Protein AF-A0A2K8KW19-F1 (afdb_monomer_lite)

Organism: NCBI:txid1336806

Radius of gyration: 15.43 Å; chains: 1; bounding box: 39×33×37 Å

Structure (mmCIF, N/CA/C/O backbone):
data_AF-A0A2K8KW19-F1
#
_entry.id   AF-A0A2K8KW19-F1
#
loop_
_atom_site.group_PDB
_atom_site.id
_atom_site.type_symbol
_atom_site.label_atom_id
_atom_site.label_alt_id
_atom_site.label_comp_id
_atom_site.label_asym_id
_atom_site.label_entity_id
_atom_site.label_seq_id
_atom_site.pdbx_PDB_ins_code
_atom_site.Cartn_x
_atom_site.Cartn_y
_atom_site.Cartn_z
_atom_site.occupancy
_atom_site.B_iso_or_equiv
_atom_site.auth_seq_id
_atom_site.auth_comp_id
_atom_site.auth_asym_id
_atom_site.auth_atom_id
_atom_site.pdbx_PDB_model_num
ATOM 1 N N . MET A 1 1 ? 13.423 9.821 -8.389 1.00 69.88 1 MET A N 1
ATOM 2 C CA . MET A 1 1 ? 13.172 8.741 -7.411 1.00 69.88 1 MET A CA 1
ATOM 3 C C . MET A 1 1 ? 13.530 7.362 -7.973 1.00 69.88 1 MET A C 1
ATOM 5 O O . MET A 1 1 ? 14.455 6.748 -7.462 1.00 69.88 1 MET A O 1
ATOM 9 N N . ILE A 1 2 ? 12.908 6.900 -9.067 1.00 74.50 2 ILE A N 1
ATOM 10 C CA . ILE A 1 2 ? 13.093 5.526 -9.589 1.00 74.50 2 ILE A CA 1
ATOM 11 C C . ILE A 1 2 ? 14.557 5.188 -9.913 1.00 74.50 2 ILE A C 1
ATOM 13 O O . ILE A 1 2 ? 15.045 4.123 -9.559 1.00 74.50 2 ILE A O 1
ATOM 17 N N . ARG A 1 3 ? 15.310 6.121 -10.508 1.00 71.56 3 ARG A N 1
ATOM 18 C CA . ARG A 1 3 ? 16.747 5.923 -10.787 1.00 71.56 3 ARG A CA 1
ATOM 19 C C . ARG A 1 3 ? 17.599 5.687 -9.537 1.00 71.56 3 ARG A C 1
ATOM 21 O O . ARG A 1 3 ? 18.571 4.947 -9.612 1.00 71.56 3 ARG A O 1
ATOM 28 N N . TYR A 1 4 ? 17.248 6.315 -8.415 1.00 76.06 4 TYR A N 1
ATOM 29 C CA . TYR A 1 4 ? 17.945 6.093 -7.149 1.00 76.06 4 TYR A CA 1
ATOM 30 C C . TYR A 1 4 ? 17.683 4.673 -6.640 1.00 76.06 4 TYR A C 1
ATOM 32 O O . TYR A 1 4 ? 18.638 3.970 -6.343 1.00 76.06 4 TYR A O 1
ATOM 40 N N . ILE A 1 5 ? 16.421 4.231 -6.667 1.00 72.12 5 ILE A N 1
ATOM 41 C CA . ILE A 1 5 ? 16.001 2.884 -6.247 1.00 72.12 5 ILE A CA 1
ATOM 42 C C . ILE A 1 5 ? 16.682 1.795 -7.088 1.00 72.12 5 ILE A C 1
ATOM 44 O O . ILE A 1 5 ? 17.178 0.808 -6.553 1.00 72.12 5 ILE A O 1
ATOM 48 N N . VAL A 1 6 ? 16.752 1.996 -8.408 1.00 71.00 6 VAL A N 1
ATOM 49 C CA . VAL A 1 6 ? 17.490 1.102 -9.317 1.00 71.00 6 VAL A CA 1
ATOM 50 C C . VAL A 1 6 ? 18.964 1.027 -8.922 1.00 71.00 6 VAL A C 1
ATOM 52 O O . VAL A 1 6 ? 19.546 -0.051 -8.916 1.00 71.00 6 VAL A O 1
ATOM 55 N N . ARG A 1 7 ? 19.579 2.168 -8.587 1.00 71.88 7 ARG A N 1
ATOM 56 C CA . ARG A 1 7 ? 20.999 2.227 -8.231 1.00 71.88 7 ARG A CA 1
ATOM 57 C C . ARG A 1 7 ? 21.292 1.579 -6.880 1.00 71.88 7 ARG A C 1
ATOM 59 O O . ARG A 1 7 ? 22.335 0.965 -6.740 1.00 71.88 7 ARG A O 1
ATOM 66 N N . THR A 1 8 ? 20.422 1.723 -5.887 1.00 70.38 8 THR A N 1
ATOM 67 C CA . THR A 1 8 ? 20.655 1.138 -4.556 1.00 70.38 8 THR A CA 1
ATOM 68 C C . THR A 1 8 ? 20.440 -0.370 -4.529 1.00 70.38 8 THR A C 1
ATOM 70 O O . THR A 1 8 ? 21.079 -1.052 -3.740 1.00 70.38 8 THR A O 1
ATOM 73 N N . ASN A 1 9 ? 19.586 -0.897 -5.410 1.00 66.31 9 ASN A N 1
ATOM 74 C CA . ASN A 1 9 ? 19.267 -2.325 -5.467 1.00 66.31 9 ASN A CA 1
ATOM 75 C C . ASN A 1 9 ? 20.014 -3.079 -6.578 1.00 66.31 9 ASN A C 1
ATOM 77 O O . ASN A 1 9 ? 19.760 -4.261 -6.782 1.00 66.31 9 ASN A O 1
ATOM 81 N N . CYS A 1 10 ? 20.950 -2.437 -7.289 1.00 64.44 10 CYS A N 1
ATOM 82 C CA . CYS A 1 10 ? 21.650 -3.061 -8.418 1.00 64.44 10 CYS A CA 1
ATOM 83 C C . CYS A 1 10 ? 22.568 -4.230 -8.023 1.00 64.44 10 CYS A C 1
ATOM 85 O O . CYS A 1 10 ? 22.986 -4.990 -8.892 1.00 64.44 10 CYS A O 1
ATOM 87 N N . HIS A 1 11 ? 22.879 -4.372 -6.733 1.00 68.06 11 HIS A N 1
ATOM 88 C CA . HIS A 1 11 ? 23.722 -5.442 -6.202 1.00 68.06 11 HIS A CA 1
ATOM 89 C C . HIS A 1 11 ? 22.935 -6.691 -5.783 1.00 68.06 11 HIS A C 1
ATOM 91 O O . HIS A 1 11 ? 23.547 -7.694 -5.425 1.00 68.06 11 HIS A O 1
ATOM 97 N N . VAL A 1 12 ? 21.598 -6.651 -5.826 1.00 72.19 12 VAL A N 1
ATOM 98 C CA . VAL A 1 12 ? 20.742 -7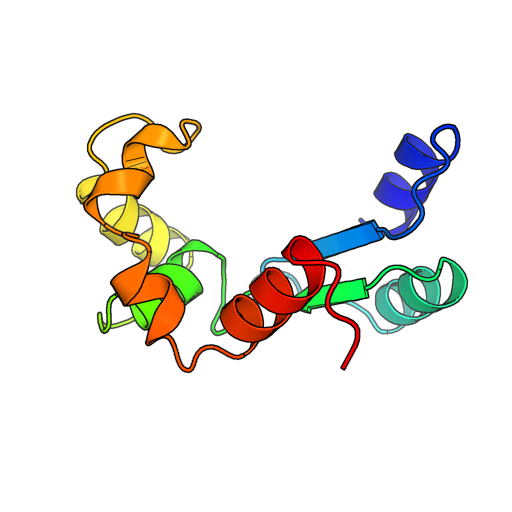.772 -5.429 1.00 72.19 12 VAL A CA 1
ATOM 99 C C . VAL A 1 12 ? 19.972 -8.284 -6.641 1.00 72.19 12 VAL A C 1
ATOM 101 O O . VAL A 1 12 ? 19.255 -7.535 -7.302 1.00 72.19 12 VAL A O 1
ATOM 104 N N . SER A 1 13 ? 20.118 -9.575 -6.933 1.00 74.19 13 SER A N 1
ATOM 105 C CA . SER A 1 13 ? 19.424 -10.231 -8.042 1.00 74.19 13 SER A CA 1
ATOM 106 C C . SER A 1 13 ? 18.060 -10.744 -7.584 1.00 74.19 13 SER A C 1
ATOM 108 O O . SER A 1 13 ? 17.929 -11.902 -7.199 1.00 74.19 13 SER A O 1
ATOM 110 N N . TYR A 1 14 ? 17.046 -9.880 -7.608 1.00 81.25 14 TYR A N 1
ATOM 111 C CA . TYR A 1 14 ? 15.654 -10.293 -7.414 1.00 81.25 14 TYR A CA 1
ATOM 112 C C . TYR A 1 14 ? 15.040 -10.793 -8.729 1.00 81.25 14 TYR A C 1
ATOM 114 O O . TYR A 1 14 ? 15.257 -10.186 -9.777 1.00 81.25 14 TYR A O 1
ATOM 122 N N . ASP A 1 15 ? 14.194 -11.826 -8.669 1.00 82.75 15 ASP A N 1
ATOM 123 C CA . ASP A 1 15 ? 13.428 -12.298 -9.837 1.00 82.75 15 ASP A CA 1
ATOM 124 C C . ASP A 1 15 ? 12.431 -11.242 -10.336 1.00 82.75 15 ASP A C 1
ATOM 126 O O . ASP A 1 15 ? 12.151 -11.126 -11.533 1.00 82.75 15 ASP A O 1
ATOM 130 N N . ARG A 1 16 ? 11.873 -10.465 -9.398 1.00 83.81 16 ARG A N 1
ATOM 131 C CA . ARG A 1 16 ? 10.936 -9.367 -9.649 1.00 83.81 16 ARG A CA 1
ATOM 132 C C . ARG A 1 16 ? 11.189 -8.228 -8.676 1.00 83.81 16 ARG A C 1
ATOM 134 O O . ARG A 1 16 ? 11.507 -8.444 -7.510 1.00 83.81 16 ARG A O 1
ATOM 141 N N . THR A 1 17 ? 10.973 -7.002 -9.135 1.00 87.88 17 THR A N 1
ATOM 142 C CA . THR A 1 17 ? 10.992 -5.818 -8.275 1.00 87.88 17 THR A CA 1
ATOM 143 C C . THR A 1 17 ? 9.746 -4.991 -8.541 1.00 87.88 17 THR A C 1
ATOM 145 O O . THR A 1 17 ? 9.456 -4.625 -9.681 1.00 87.88 17 THR A O 1
ATOM 148 N N . VAL A 1 18 ? 9.011 -4.706 -7.470 1.00 90.31 18 VAL A N 1
ATOM 149 C CA . VAL A 1 18 ? 7.724 -4.010 -7.500 1.00 90.31 18 VAL A CA 1
ATOM 150 C C . VAL A 1 18 ? 7.848 -2.757 -6.644 1.00 90.31 18 VAL A C 1
ATOM 152 O O . VAL A 1 18 ? 8.368 -2.820 -5.532 1.00 90.31 18 VAL A O 1
ATOM 155 N N . LEU A 1 19 ? 7.382 -1.621 -7.154 1.00 90.50 19 LEU A N 1
ATOM 156 C CA . LEU A 1 19 ? 7.352 -0.351 -6.437 1.00 90.50 19 LEU A CA 1
ATOM 157 C C . LEU A 1 19 ? 5.911 0.106 -6.263 1.00 90.50 19 LEU A C 1
ATOM 159 O O . LEU A 1 19 ? 5.238 0.405 -7.246 1.00 90.50 19 LEU A O 1
ATOM 163 N N . LEU A 1 20 ? 5.469 0.195 -5.011 1.00 91.75 20 LEU A N 1
ATOM 164 C CA . LEU A 1 20 ? 4.240 0.882 -4.637 1.00 91.75 20 LEU A CA 1
ATOM 165 C C . LEU A 1 20 ? 4.562 2.359 -4.403 1.00 91.75 20 LEU A C 1
ATOM 167 O O . LEU A 1 20 ? 5.442 2.675 -3.603 1.00 91.75 20 LEU A O 1
ATOM 171 N N . LEU A 1 21 ? 3.889 3.249 -5.124 1.00 91.56 21 LEU A N 1
ATOM 172 C CA . LEU A 1 21 ? 4.164 4.682 -5.111 1.00 91.56 21 LEU A CA 1
ATOM 173 C C . LEU A 1 21 ? 2.904 5.459 -4.751 1.00 91.56 21 LEU A C 1
ATOM 175 O O . LEU A 1 21 ? 1.849 5.230 -5.343 1.00 91.56 21 LEU A O 1
ATOM 179 N N . ASP A 1 22 ? 3.038 6.409 -3.832 1.00 90.94 22 ASP A N 1
ATOM 180 C CA . ASP A 1 22 ? 2.026 7.441 -3.632 1.00 90.94 22 ASP A CA 1
ATOM 181 C C . ASP A 1 22 ? 1.855 8.263 -4.916 1.00 90.94 22 ASP A C 1
ATOM 183 O O . ASP A 1 22 ? 2.805 8.478 -5.675 1.00 90.94 22 ASP A O 1
ATOM 187 N N . THR A 1 23 ? 0.626 8.705 -5.179 1.00 87.25 23 THR A N 1
ATOM 188 C CA . THR A 1 23 ? 0.275 9.494 -6.368 1.00 87.25 23 THR A CA 1
ATOM 189 C C . THR A 1 23 ? 0.098 10.978 -6.054 1.00 87.25 23 THR A C 1
ATOM 191 O O . THR A 1 23 ? -0.369 11.735 -6.905 1.00 87.25 23 THR A O 1
ATOM 194 N N . ASP A 1 24 ? 0.457 11.418 -4.847 1.00 84.00 24 ASP A N 1
ATOM 195 C CA . ASP A 1 24 ? 0.523 12.834 -4.484 1.00 84.00 24 ASP A CA 1
ATOM 196 C C . ASP A 1 24 ? 1.705 13.547 -5.160 1.00 84.00 24 ASP A C 1
ATOM 198 O O . ASP A 1 24 ? 1.665 14.763 -5.360 1.00 84.00 24 ASP A O 1
ATOM 202 N N . ILE A 1 25 ? 2.708 12.783 -5.599 1.00 82.94 25 ILE A N 1
ATOM 203 C CA . ILE A 1 25 ? 3.795 13.235 -6.462 1.00 82.94 25 ILE A CA 1
ATOM 204 C C . ILE A 1 25 ? 3.613 12.635 -7.868 1.00 82.94 25 ILE A C 1
ATOM 206 O O . ILE A 1 25 ? 3.606 11.412 -8.024 1.00 82.94 25 ILE A O 1
ATOM 210 N N . PRO A 1 26 ? 3.533 13.461 -8.929 1.00 83.50 26 PRO A N 1
ATOM 211 C CA . PRO A 1 26 ? 3.407 12.961 -10.294 1.00 83.50 26 PRO A CA 1
ATOM 212 C C . PRO A 1 26 ? 4.588 12.076 -10.720 1.00 83.50 26 PRO A C 1
ATOM 214 O O . PRO A 1 26 ? 5.748 12.497 -10.710 1.00 83.50 26 PRO A O 1
ATOM 217 N N . ILE A 1 27 ? 4.290 10.863 -11.191 1.00 85.56 27 ILE A N 1
ATOM 218 C CA . ILE A 1 27 ? 5.288 9.976 -11.799 1.00 85.56 27 ILE A CA 1
ATOM 219 C C . ILE A 1 27 ? 5.497 10.393 -13.255 1.00 85.56 27 ILE A C 1
ATOM 221 O O . ILE A 1 27 ? 4.638 10.186 -14.119 1.00 85.56 27 ILE A O 1
ATOM 225 N N . THR A 1 28 ? 6.668 10.959 -13.547 1.00 88.31 28 THR A N 1
ATOM 226 C CA . THR A 1 28 ? 6.974 11.484 -14.883 1.00 88.31 28 THR A CA 1
ATOM 227 C C . THR A 1 28 ? 7.081 10.379 -15.939 1.00 88.31 28 THR A C 1
ATOM 229 O O . THR A 1 28 ? 7.464 9.240 -15.659 1.00 88.31 28 THR A O 1
ATOM 232 N N . THR A 1 29 ? 6.857 10.725 -17.211 1.00 88.19 29 THR A N 1
ATOM 233 C CA . THR A 1 29 ? 7.086 9.811 -18.347 1.00 88.19 29 THR A CA 1
ATOM 234 C C . THR A 1 29 ? 8.516 9.264 -18.372 1.00 88.19 29 THR A C 1
ATOM 236 O O . THR A 1 29 ? 8.748 8.118 -18.761 1.00 88.19 29 THR A O 1
ATOM 239 N N . ARG A 1 30 ? 9.495 10.066 -17.933 1.00 87.06 30 ARG A N 1
ATOM 240 C CA . ARG A 1 30 ? 10.897 9.643 -17.817 1.00 87.06 30 ARG A CA 1
ATOM 241 C C . ARG A 1 30 ? 11.064 8.563 -16.747 1.00 87.06 30 ARG A C 1
ATOM 243 O O . ARG A 1 30 ? 11.766 7.586 -17.004 1.00 87.06 30 ARG A O 1
ATOM 250 N N . ASP A 1 31 ? 10.421 8.714 -15.592 1.00 87.06 31 ASP A N 1
ATOM 251 C CA . ASP A 1 31 ? 10.443 7.714 -14.520 1.00 87.06 31 ASP A CA 1
ATOM 252 C C . ASP A 1 31 ? 9.779 6.404 -14.972 1.00 87.06 31 ASP A C 1
ATOM 254 O O . ASP A 1 31 ? 10.383 5.340 -14.835 1.00 87.06 31 ASP A O 1
ATOM 258 N N . ARG A 1 32 ? 8.618 6.473 -15.639 1.00 88.19 32 ARG A N 1
ATOM 259 C CA . ARG A 1 32 ? 7.939 5.288 -16.206 1.00 88.19 32 ARG A CA 1
ATOM 260 C C . ARG A 1 32 ? 8.810 4.545 -17.224 1.00 88.19 32 ARG A C 1
ATOM 262 O O . ARG A 1 32 ? 8.917 3.321 -17.179 1.00 88.19 32 ARG A O 1
ATOM 269 N N . LYS A 1 33 ? 9.490 5.275 -18.118 1.00 88.81 33 LY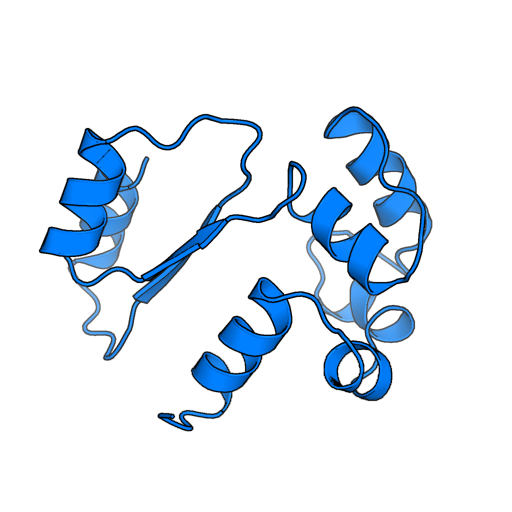S A N 1
ATOM 270 C CA . LYS A 1 33 ? 10.445 4.683 -19.075 1.00 88.81 33 LYS A CA 1
ATOM 271 C C . LYS A 1 33 ? 11.630 4.020 -18.367 1.00 88.81 33 LYS A C 1
ATOM 273 O O . LYS A 1 33 ? 12.052 2.941 -18.780 1.00 88.81 33 LYS A O 1
ATOM 278 N N . ALA A 1 34 ? 12.157 4.642 -17.312 1.00 86.94 34 ALA A N 1
ATOM 279 C CA . ALA A 1 34 ? 13.254 4.079 -16.529 1.00 86.94 34 ALA A CA 1
ATOM 280 C C . ALA A 1 34 ? 12.836 2.789 -15.806 1.00 86.94 34 ALA A C 1
ATOM 282 O O . ALA A 1 34 ? 13.570 1.806 -15.871 1.00 86.94 34 ALA A O 1
ATOM 283 N N . ALA A 1 35 ? 11.646 2.771 -15.198 1.00 87.62 35 ALA A N 1
ATOM 284 C CA . ALA A 1 35 ? 11.071 1.579 -14.581 1.00 87.62 35 ALA A CA 1
ATOM 285 C C . ALA A 1 35 ? 10.924 0.435 -15.592 1.00 87.62 35 ALA A C 1
ATOM 287 O O . ALA A 1 35 ? 11.453 -0.651 -15.369 1.00 87.62 35 ALA A O 1
ATOM 288 N N . LYS A 1 36 ? 10.326 0.711 -16.760 1.00 87.38 36 LYS A N 1
ATOM 289 C CA . LYS A 1 36 ? 10.160 -0.280 -17.833 1.00 87.38 36 LYS A CA 1
ATOM 290 C C . LYS A 1 36 ? 11.496 -0.852 -18.316 1.00 87.38 36 LYS A C 1
ATOM 292 O O . LYS A 1 36 ? 11.614 -2.063 -18.473 1.00 87.38 36 LYS A O 1
ATOM 297 N N . LYS A 1 37 ? 12.513 -0.003 -18.522 1.00 87.00 37 LYS A N 1
ATOM 298 C CA . LYS A 1 37 ? 13.862 -0.445 -18.932 1.00 87.00 37 LYS A CA 1
ATOM 299 C C . LYS A 1 37 ? 14.478 -1.418 -17.922 1.00 87.00 37 LYS A C 1
ATOM 301 O O . LYS A 1 37 ? 15.207 -2.318 -18.318 1.00 87.00 37 LYS A O 1
ATOM 306 N N . GLN A 1 38 ? 14.177 -1.225 -16.644 1.00 85.00 38 GLN A N 1
ATOM 307 C CA . GLN A 1 38 ? 14.697 -2.019 -15.533 1.00 85.00 38 GLN A CA 1
ATOM 308 C C . GLN A 1 38 ? 13.739 -3.135 -15.095 1.00 85.00 38 GLN A C 1
ATOM 310 O O . GLN A 1 38 ? 13.945 -3.728 -14.044 1.00 85.00 38 GLN A O 1
ATOM 315 N N . LYS A 1 39 ? 12.688 -3.415 -15.885 1.00 86.81 39 LYS A N 1
ATOM 316 C CA . LYS A 1 39 ? 11.651 -4.416 -15.579 1.00 86.81 39 LYS A CA 1
ATOM 317 C C . LYS A 1 39 ? 11.018 -4.232 -14.189 1.00 86.81 39 LYS A C 1
ATOM 319 O O . LYS A 1 39 ? 10.586 -5.199 -13.570 1.00 86.81 39 LYS A O 1
ATOM 324 N N . LEU A 1 40 ? 10.957 -2.988 -13.712 1.00 88.88 40 LEU A N 1
ATOM 325 C CA . LEU A 1 40 ? 10.282 -2.644 -12.468 1.00 88.88 40 LEU A CA 1
ATOM 326 C C . LEU A 1 40 ? 8.784 -2.552 -12.718 1.00 88.88 40 LEU A C 1
ATOM 328 O O . LEU A 1 40 ? 8.341 -1.821 -13.610 1.00 88.88 40 LEU A O 1
ATOM 332 N N . GLU A 1 41 ? 8.013 -3.243 -11.893 1.00 90.62 41 GLU A N 1
ATOM 333 C CA . GLU A 1 41 ? 6.569 -3.095 -11.883 1.00 90.62 41 GLU A CA 1
ATOM 334 C C . GLU A 1 41 ? 6.170 -1.932 -10.973 1.00 90.62 41 GLU A C 1
ATOM 336 O O . GLU A 1 41 ? 6.591 -1.871 -9.820 1.00 90.62 41 GLU A O 1
ATOM 341 N N . LEU A 1 42 ? 5.377 -0.993 -11.490 1.00 92.06 42 LEU A N 1
ATOM 342 C CA . LEU A 1 42 ? 4.887 0.149 -10.722 1.00 92.06 42 LEU A CA 1
ATOM 343 C C . LEU A 1 42 ? 3.425 -0.073 -10.344 1.00 92.06 42 LEU A C 1
ATOM 345 O O . LEU A 1 42 ? 2.592 -0.316 -11.216 1.00 92.06 42 LEU A O 1
ATOM 349 N N . ILE A 1 43 ? 3.123 0.070 -9.060 1.00 93.56 43 ILE A N 1
ATOM 350 C CA . ILE A 1 43 ? 1.770 0.085 -8.517 1.00 93.56 43 ILE A CA 1
ATOM 351 C C . ILE A 1 43 ? 1.542 1.474 -7.928 1.00 93.56 43 ILE A C 1
ATOM 353 O O . ILE A 1 43 ? 2.288 1.935 -7.072 1.00 93.56 43 ILE A O 1
ATOM 357 N N . GLU A 1 44 ? 0.518 2.161 -8.408 1.00 93.94 44 GLU A N 1
ATOM 358 C CA . GLU A 1 44 ? 0.163 3.505 -7.953 1.00 93.94 44 GLU A CA 1
ATOM 359 C C . GLU A 1 44 ? -0.899 3.411 -6.855 1.00 93.94 44 GLU A C 1
ATOM 361 O O . GLU A 1 44 ? -1.965 2.829 -7.077 1.00 93.94 44 GLU A O 1
ATOM 366 N N . ALA A 1 45 ? -0.626 3.968 -5.676 1.00 94.56 45 ALA A N 1
ATOM 367 C CA . ALA A 1 45 ? -1.534 3.995 -4.534 1.00 94.56 45 ALA A CA 1
ATOM 368 C C . ALA A 1 45 ? -2.635 5.047 -4.741 1.00 94.56 45 ALA A C 1
ATOM 370 O O . ALA A 1 45 ? -2.592 6.166 -4.234 1.00 94.56 45 ALA A O 1
ATOM 371 N N . THR A 1 46 ? -3.634 4.680 -5.539 1.00 93.75 46 THR A N 1
ATOM 372 C CA . THR A 1 46 ? -4.796 5.535 -5.817 1.00 93.75 46 THR A CA 1
ATOM 373 C C . THR A 1 46 ? -5.829 5.425 -4.689 1.00 93.75 46 THR A C 1
ATOM 375 O O . THR A 1 46 ? -5.998 4.331 -4.146 1.00 93.75 46 THR A O 1
ATOM 378 N N . PRO A 1 47 ? -6.551 6.509 -4.353 1.00 90.88 47 PRO A N 1
ATOM 379 C CA . PRO A 1 47 ? -6.733 7.717 -5.169 1.00 90.88 47 PRO A CA 1
ATOM 380 C C . PRO A 1 47 ? -5.642 8.788 -5.022 1.00 90.88 47 PRO A C 1
ATOM 382 O O . PRO A 1 47 ? -5.574 9.684 -5.859 1.00 90.88 47 PRO A O 1
ATOM 385 N N . ARG A 1 48 ? -4.801 8.732 -3.982 1.00 90.19 48 ARG A N 1
ATOM 386 C CA . ARG A 1 48 ? -3.766 9.757 -3.741 1.00 90.19 48 ARG A CA 1
ATOM 387 C C . ARG A 1 48 ? -2.509 9.224 -3.062 1.00 90.19 48 ARG A C 1
ATOM 389 O O . ARG A 1 48 ? -1.408 9.610 -3.427 1.00 90.19 48 ARG A O 1
ATOM 396 N N . CYS A 1 49 ? -2.681 8.423 -2.023 1.00 94.75 49 CYS A N 1
ATOM 397 C CA . CYS A 1 49 ? -1.594 7.885 -1.219 1.00 94.75 49 CYS A CA 1
ATOM 398 C C . CYS A 1 49 ? -1.983 6.514 -0.670 1.00 94.75 49 CYS A C 1
ATOM 400 O O . CYS A 1 49 ? -3.153 6.113 -0.751 1.00 94.75 49 CYS A O 1
ATOM 402 N N . LEU A 1 50 ? -1.017 5.830 -0.067 1.00 95.00 50 LEU A N 1
ATOM 403 C CA . LEU A 1 50 ? -1.198 4.557 0.613 1.00 95.00 50 LEU A CA 1
ATOM 404 C C . LEU A 1 50 ? -2.354 4.608 1.611 1.00 95.00 50 LEU A C 1
ATOM 406 O O . LEU A 1 50 ? -3.233 3.752 1.560 1.00 95.00 50 LEU A O 1
ATOM 410 N N . GLU A 1 51 ? -2.405 5.616 2.481 1.00 96.88 51 GLU A N 1
ATOM 411 C CA . GLU A 1 51 ? -3.447 5.675 3.507 1.00 96.88 51 GLU A CA 1
ATOM 412 C C . GLU A 1 51 ? -4.832 5.878 2.894 1.00 96.88 51 GLU A C 1
ATOM 414 O O . GLU A 1 51 ? -5.785 5.241 3.324 1.00 96.88 51 GLU A O 1
ATOM 419 N N . GLY A 1 52 ? -4.946 6.693 1.840 1.00 96.94 52 GLY A N 1
ATOM 420 C CA . GLY A 1 52 ? -6.202 6.841 1.101 1.00 96.94 52 GLY A CA 1
ATOM 421 C C . GLY A 1 52 ? -6.646 5.531 0.448 1.00 96.94 52 GLY A C 1
ATOM 422 O O . GLY A 1 52 ? -7.801 5.141 0.566 1.00 96.94 52 GLY A O 1
ATOM 423 N N . MET A 1 53 ? -5.714 4.808 -0.178 1.00 97.12 53 MET A N 1
ATOM 424 C CA . MET A 1 53 ? -5.987 3.492 -0.757 1.00 97.12 53 MET A CA 1
ATOM 425 C C . MET A 1 53 ? -6.472 2.495 0.305 1.00 97.12 53 MET A C 1
ATOM 427 O O . MET A 1 53 ? -7.414 1.744 0.067 1.00 97.12 53 MET A O 1
ATOM 431 N N . LEU A 1 54 ? -5.833 2.483 1.474 1.00 97.44 54 LEU A N 1
ATOM 432 C CA . LEU A 1 54 ? -6.183 1.591 2.576 1.00 97.44 54 LEU A CA 1
ATOM 433 C C . LEU A 1 54 ? -7.541 1.939 3.203 1.00 97.44 54 LEU A C 1
ATOM 435 O O . LEU A 1 54 ? -8.274 1.028 3.575 1.00 97.44 54 LEU A O 1
ATOM 439 N N . LEU A 1 55 ? -7.918 3.219 3.257 1.00 98.00 55 LEU A N 1
ATOM 440 C CA . LEU A 1 55 ? -9.261 3.629 3.683 1.00 98.00 55 LEU A CA 1
ATOM 441 C C . LEU A 1 55 ? -10.340 3.115 2.716 1.00 98.00 55 LEU A C 1
ATOM 443 O O . LEU A 1 55 ? -11.347 2.584 3.181 1.00 98.00 55 LEU A O 1
ATOM 447 N N . GLU A 1 56 ? -10.109 3.158 1.396 1.00 97.38 56 GLU A N 1
ATOM 448 C CA . GLU A 1 56 ? -11.035 2.546 0.423 1.00 97.38 56 GLU A CA 1
ATOM 449 C C . GLU A 1 56 ? -11.169 1.031 0.626 1.00 97.38 56 GLU A C 1
ATOM 451 O O . GLU A 1 56 ? -12.269 0.491 0.518 1.00 97.38 56 GLU A O 1
ATOM 456 N N . VAL A 1 57 ? -10.075 0.334 0.959 1.00 97.75 57 VAL A N 1
ATOM 457 C CA . VAL A 1 57 ? -10.105 -1.111 1.257 1.00 97.75 57 VAL A CA 1
ATOM 458 C C . VAL A 1 57 ? -10.971 -1.414 2.481 1.00 97.75 57 VAL A C 1
ATOM 460 O O . VAL A 1 57 ? -11.661 -2.431 2.496 1.00 97.75 57 VAL A O 1
ATOM 463 N N . LEU A 1 58 ? -10.975 -0.527 3.477 1.00 97.56 58 LEU A N 1
ATOM 464 C CA . LEU A 1 58 ? -11.842 -0.622 4.655 1.00 97.56 58 LEU A CA 1
ATOM 465 C C . LEU A 1 58 ? -13.286 -0.157 4.385 1.00 97.56 58 LEU A C 1
ATOM 467 O O . LEU A 1 58 ? -14.099 -0.149 5.307 1.00 97.56 58 LEU A O 1
ATOM 471 N N . GLY A 1 59 ? -13.616 0.259 3.156 1.00 96.69 59 GLY A N 1
ATOM 472 C CA . GLY A 1 59 ? -14.928 0.813 2.807 1.00 96.69 59 GLY A CA 1
ATOM 473 C C . GLY A 1 59 ? -15.192 2.197 3.410 1.00 96.69 59 GLY A C 1
ATOM 474 O O . GLY A 1 59 ? -16.346 2.605 3.534 1.00 96.69 59 GLY A O 1
ATOM 475 N N . GLN A 1 60 ? -14.143 2.914 3.816 1.00 97.31 60 GLN A N 1
ATOM 476 C CA . GLN A 1 60 ? -14.244 4.218 4.466 1.00 97.31 60 GLN A CA 1
ATOM 477 C C . GLN A 1 60 ? -14.095 5.370 3.459 1.00 97.31 60 GLN A C 1
ATOM 479 O O . GLN A 1 60 ? -13.423 5.225 2.432 1.00 97.31 60 GLN A O 1
ATOM 484 N N . PRO A 1 61 ? -14.672 6.552 3.749 1.00 96.06 61 PRO A N 1
ATOM 485 C CA . PRO A 1 61 ? -14.439 7.746 2.948 1.00 96.06 61 PRO A CA 1
ATOM 486 C C . PRO A 1 61 ? -12.952 8.103 2.890 1.00 96.06 61 PRO A C 1
ATOM 488 O O . PRO A 1 61 ? -12.261 8.078 3.908 1.00 96.06 61 PRO A O 1
ATOM 491 N N . THR A 1 62 ? -12.471 8.505 1.711 1.00 96.00 62 THR A N 1
ATOM 492 C CA . THR A 1 62 ? -11.087 8.967 1.543 1.00 96.00 62 THR A CA 1
ATOM 493 C C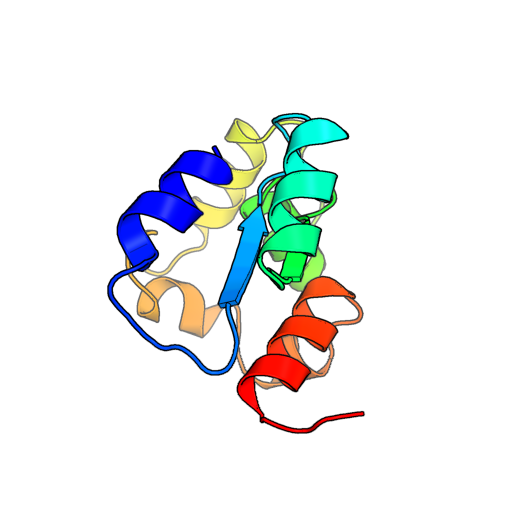 . THR A 1 62 ? -11.011 10.493 1.603 1.00 96.00 62 THR A C 1
ATOM 495 O O . THR A 1 62 ? -11.570 11.165 0.733 1.00 96.00 62 THR A O 1
ATOM 498 N N . PRO A 1 63 ? -10.303 11.074 2.589 1.00 95.75 63 PRO A N 1
ATOM 499 C CA . PRO A 1 63 ? -10.117 12.516 2.674 1.00 95.75 63 PRO A CA 1
ATOM 500 C C . PRO A 1 63 ? -9.422 13.139 1.451 1.00 95.75 63 PRO A C 1
ATOM 502 O O . PRO A 1 63 ? -8.680 12.504 0.698 1.00 95.75 63 PRO A O 1
ATOM 505 N N . ALA A 1 64 ? -9.598 14.450 1.285 1.00 94.12 64 ALA A N 1
ATOM 506 C CA . ALA A 1 64 ? -9.051 15.198 0.152 1.00 94.12 64 ALA A CA 1
ATOM 507 C C . ALA A 1 64 ? -7.532 15.465 0.225 1.00 94.12 64 ALA A C 1
ATOM 509 O O . ALA A 1 64 ? -6.962 15.973 -0.737 1.00 94.12 64 ALA A O 1
ATOM 510 N N . THR A 1 65 ? -6.852 15.140 1.330 1.00 94.81 65 THR A N 1
ATOM 511 C CA . THR A 1 65 ? -5.412 15.407 1.492 1.00 94.81 65 THR A CA 1
ATOM 512 C C . THR A 1 65 ? -4.682 14.218 2.103 1.00 94.81 65 THR A C 1
ATOM 514 O O . THR A 1 65 ? -5.228 13.534 2.966 1.00 94.81 65 THR A O 1
ATOM 517 N N . THR A 1 66 ? -3.418 14.013 1.716 1.00 94.25 66 THR A N 1
ATOM 518 C CA . THR A 1 66 ? -2.545 12.967 2.281 1.00 94.25 66 THR A CA 1
ATOM 519 C C . THR A 1 66 ? -2.452 13.070 3.806 1.00 94.25 66 THR A C 1
ATOM 521 O O . THR A 1 66 ? -2.549 12.069 4.509 1.00 94.25 66 THR A O 1
ATOM 524 N N . LYS A 1 67 ? -2.335 14.295 4.344 1.00 96.25 67 LYS A N 1
ATOM 525 C CA . LYS A 1 67 ? -2.275 14.538 5.794 1.00 96.25 67 LYS A CA 1
ATOM 526 C C . LYS A 1 67 ? -3.547 14.073 6.509 1.00 96.25 67 LYS A C 1
ATOM 528 O O . LYS A 1 67 ? -3.457 13.471 7.575 1.00 96.25 67 LYS A O 1
ATOM 533 N N . ALA A 1 68 ? -4.716 14.337 5.928 1.00 97.06 68 ALA A N 1
ATOM 534 C CA . ALA A 1 68 ? -5.980 13.901 6.507 1.00 97.06 68 ALA A CA 1
ATOM 535 C C . ALA A 1 68 ? -6.153 12.377 6.416 1.00 97.06 68 ALA A C 1
ATOM 537 O O . ALA A 1 68 ? -6.556 11.771 7.404 1.00 97.06 68 ALA A O 1
ATOM 538 N N . CYS A 1 69 ? -5.777 11.745 5.295 1.00 97.25 69 CYS A N 1
ATOM 539 C CA . CYS A 1 69 ? -5.783 10.281 5.179 1.00 97.25 69 CYS A CA 1
ATOM 540 C C . CYS A 1 69 ? -4.917 9.630 6.267 1.00 97.25 69 CYS A C 1
ATOM 542 O O . CYS A 1 69 ? -5.375 8.716 6.948 1.00 97.25 69 CYS A O 1
ATOM 544 N N . LYS A 1 70 ? -3.702 10.159 6.483 1.00 96.38 70 LYS A N 1
ATOM 545 C CA . LYS A 1 70 ? -2.800 9.721 7.559 1.00 96.38 70 LYS A CA 1
ATOM 546 C C . LYS A 1 70 ? -3.442 9.849 8.929 1.00 96.38 70 LYS A C 1
ATOM 548 O O . LYS A 1 70 ? -3.472 8.882 9.678 1.00 96.38 70 LYS A O 1
ATOM 553 N N . SER A 1 71 ? -4.003 11.017 9.235 1.00 97.56 71 SER A N 1
ATOM 554 C CA . SER A 1 71 ? -4.657 11.255 10.524 1.00 97.56 71 SER A CA 1
ATOM 555 C C . SER A 1 71 ? -5.790 10.263 10.793 1.00 97.56 71 SER A C 1
ATOM 557 O O . SER A 1 71 ? -5.901 9.768 11.910 1.00 97.56 71 SER A O 1
ATOM 559 N N . VAL A 1 72 ? -6.623 9.976 9.788 1.00 98.12 72 VAL A N 1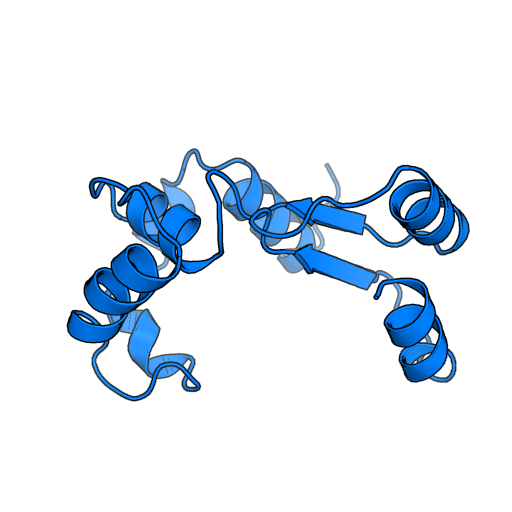
ATOM 560 C CA . VAL A 1 72 ? -7.770 9.068 9.937 1.00 98.12 72 VAL A CA 1
ATOM 561 C C . VAL A 1 72 ? -7.320 7.619 10.085 1.00 98.12 72 VAL A C 1
ATOM 563 O O . VAL A 1 72 ? -7.825 6.923 10.961 1.00 98.12 72 VAL A O 1
ATOM 566 N N . LEU A 1 73 ? -6.380 7.155 9.257 1.00 97.94 73 LEU A N 1
ATOM 567 C CA . LEU A 1 73 ? -5.922 5.768 9.322 1.00 97.94 73 LEU A CA 1
ATOM 568 C C . LEU A 1 73 ? -5.111 5.504 10.595 1.00 97.94 73 LEU A C 1
ATOM 570 O O . LEU A 1 73 ? -5.348 4.508 11.270 1.00 97.94 73 LEU A O 1
ATOM 574 N N . HIS A 1 74 ? -4.178 6.394 10.947 1.00 97.69 74 HIS A N 1
ATOM 575 C CA . HIS A 1 74 ? -3.271 6.176 12.079 1.00 97.69 74 HIS A CA 1
ATOM 576 C C . HIS A 1 74 ? -4.019 6.144 13.414 1.00 97.69 74 HIS A C 1
ATOM 578 O O . HIS A 1 74 ? -3.650 5.376 14.294 1.00 97.69 74 HIS A O 1
ATOM 584 N N . ALA A 1 75 ? -5.109 6.908 13.546 1.00 97.62 75 ALA A N 1
ATOM 585 C CA . ALA A 1 75 ? -5.965 6.873 14.730 1.00 97.62 75 ALA A CA 1
ATOM 586 C C . ALA A 1 75 ? -6.660 5.513 14.954 1.00 97.62 75 ALA A C 1
ATOM 588 O O . ALA A 1 75 ? -7.127 5.250 16.058 1.00 97.62 75 ALA A O 1
ATOM 589 N N . GLN A 1 76 ? -6.742 4.660 13.926 1.00 97.81 76 GLN A N 1
ATOM 590 C CA . GLN A 1 76 ? -7.370 3.334 13.992 1.00 97.81 76 GLN A CA 1
ATOM 591 C C . GLN A 1 76 ? -6.359 2.207 14.240 1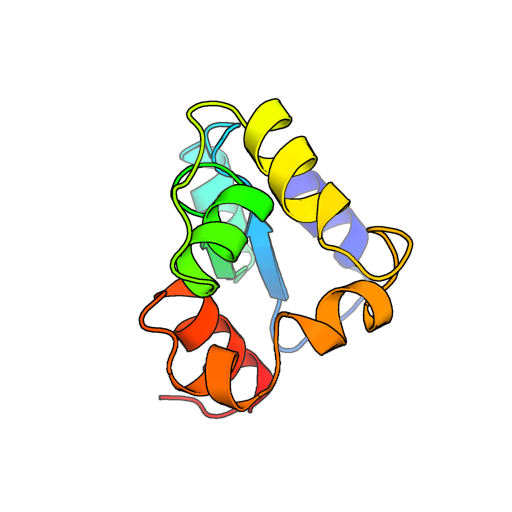.00 97.81 76 GLN A C 1
ATOM 593 O O . GLN A 1 76 ? -6.756 1.068 14.488 1.00 97.81 76 GLN A O 1
ATOM 598 N N . LEU A 1 77 ? -5.059 2.493 14.134 1.00 97.88 77 LEU A N 1
ATOM 599 C CA . LEU A 1 77 ? -4.020 1.489 14.309 1.00 97.88 77 LEU A CA 1
ATOM 600 C C . LEU A 1 77 ? -3.907 1.087 15.778 1.00 97.88 77 LEU A C 1
ATOM 602 O O . LEU A 1 77 ? -3.956 1.921 16.679 1.00 97.88 77 LEU A O 1
ATOM 606 N N . SER A 1 78 ? -3.667 -0.200 16.028 1.00 97.06 78 SER A N 1
ATOM 607 C CA . SER A 1 78 ? -3.473 -0.706 17.394 1.00 97.06 78 SER A CA 1
ATOM 608 C C . SER A 1 78 ? -2.079 -0.402 17.964 1.00 97.06 78 SER A C 1
ATOM 610 O O . SER A 1 78 ? -1.713 -0.925 19.015 1.00 97.06 78 SER A O 1
ATOM 612 N N . GLY A 1 79 ? -1.265 0.373 17.247 1.00 96.38 79 GLY A N 1
ATOM 613 C CA . GLY A 1 79 ? 0.130 0.649 17.564 1.00 96.38 79 GLY A CA 1
ATOM 614 C C . GLY A 1 79 ? 0.802 1.525 16.500 1.00 96.38 79 GLY A C 1
ATOM 615 O O . GLY A 1 79 ? 0.113 2.100 15.657 1.00 96.38 79 GLY A O 1
ATOM 616 N N . PRO A 1 80 ? 2.146 1.613 16.506 1.00 96.00 80 PRO A N 1
ATOM 617 C CA . PRO A 1 80 ? 2.901 2.453 15.575 1.00 96.00 80 PRO A CA 1
ATOM 618 C C . PRO A 1 80 ? 2.650 2.096 14.105 1.00 96.00 80 PRO A C 1
ATOM 620 O O . PRO A 1 80 ? 2.614 0.916 13.748 1.00 96.00 80 PRO A O 1
ATOM 623 N N . GLU A 1 81 ? 2.576 3.101 13.239 1.00 91.88 81 GLU A N 1
ATOM 624 C CA . GLU A 1 81 ? 2.392 2.983 11.785 1.00 91.88 81 GLU A CA 1
ATOM 625 C C . GLU A 1 81 ? 3.559 2.291 11.066 1.00 91.88 81 GLU A C 1
ATOM 627 O O . GLU A 1 81 ? 3.429 1.807 9.947 1.00 91.88 81 GLU A O 1
ATOM 632 N N . THR A 1 82 ? 4.716 2.199 11.714 1.00 92.69 82 THR A N 1
ATOM 633 C CA . THR A 1 82 ? 5.888 1.483 11.194 1.00 92.69 82 THR A CA 1
ATOM 634 C C . THR A 1 82 ? 5.841 -0.020 11.481 1.00 92.69 82 THR A C 1
ATOM 636 O O . THR A 1 82 ? 6.684 -0.772 10.988 1.00 92.69 82 THR A O 1
ATOM 639 N N . SER A 1 83 ? 4.861 -0.479 12.265 1.00 95.56 83 SER A N 1
ATOM 640 C CA . SER A 1 83 ? 4.705 -1.877 12.658 1.00 95.56 83 SER A CA 1
ATOM 641 C C . SER A 1 83 ? 3.588 -2.553 11.872 1.00 95.56 83 SER A C 1
ATOM 643 O O . SER A 1 83 ? 2.428 -2.150 11.932 1.00 95.56 83 SER A O 1
ATOM 645 N N . LYS A 1 84 ? 3.915 -3.661 11.194 1.00 92.31 84 LYS A N 1
ATOM 646 C CA . LYS A 1 84 ? 2.928 -4.471 10.459 1.00 92.31 84 LYS A CA 1
ATOM 647 C C . LYS A 1 84 ? 1.815 -5.011 11.365 1.00 92.31 84 LYS A C 1
ATOM 649 O O . LYS A 1 84 ? 0.689 -5.187 10.911 1.00 92.31 84 LYS A O 1
ATOM 654 N N . GLN A 1 85 ? 2.113 -5.272 12.639 1.00 96.50 85 GLN A N 1
ATOM 655 C CA . GLN A 1 85 ? 1.142 -5.797 13.597 1.00 96.50 85 GLN A CA 1
ATOM 656 C C . GLN A 1 85 ? 0.033 -4.785 13.893 1.00 96.50 85 GLN A C 1
ATOM 658 O O . GLN A 1 85 ? -1.100 -5.197 14.111 1.00 96.50 85 GLN A O 1
ATOM 663 N N . SER A 1 86 ? 0.327 -3.484 13.819 1.00 97.62 86 SER A N 1
ATOM 664 C CA . SER A 1 86 ? -0.650 -2.415 14.052 1.00 97.62 86 SER A CA 1
ATOM 665 C C . SER A 1 86 ? -1.790 -2.399 13.028 1.00 97.62 86 SER A C 1
ATOM 667 O O . SER A 1 86 ? -2.873 -1.896 13.315 1.00 97.62 86 SER A O 1
ATOM 669 N N . TYR A 1 87 ? -1.552 -2.969 11.842 1.00 97.19 87 TYR A N 1
ATOM 670 C CA . TYR A 1 87 ? -2.518 -3.075 10.746 1.00 97.19 87 TYR A CA 1
ATOM 671 C C . TYR A 1 87 ? -3.330 -4.376 10.789 1.00 97.19 87 TYR A C 1
ATOM 673 O O . TYR A 1 87 ? -4.409 -4.443 10.202 1.00 97.19 87 TYR A O 1
ATOM 681 N N . ALA A 1 88 ? -2.831 -5.416 11.466 1.00 96.00 88 ALA A N 1
ATOM 682 C CA . ALA A 1 88 ? -3.433 -6.749 11.447 1.00 96.00 88 ALA A CA 1
ATOM 683 C C . ALA A 1 88 ? -4.912 -6.785 11.893 1.00 96.00 88 ALA A C 1
ATOM 685 O O . ALA A 1 88 ? -5.679 -7.513 11.259 1.00 96.00 88 ALA A O 1
ATOM 686 N N . PRO A 1 89 ? -5.354 -5.998 12.900 1.00 96.25 89 PRO A N 1
ATOM 687 C CA . PRO A 1 89 ? -6.764 -5.973 13.297 1.00 96.25 89 PRO A CA 1
ATOM 688 C C . PRO A 1 89 ? -7.699 -5.398 12.225 1.00 96.25 89 PRO A C 1
ATOM 690 O O . PRO A 1 89 ? -8.852 -5.807 12.140 1.00 96.25 89 PRO A O 1
ATOM 693 N N . LEU A 1 90 ? -7.210 -4.462 11.405 1.00 97.31 90 LEU A N 1
ATOM 694 C CA . LEU A 1 90 ? -8.004 -3.778 10.380 1.00 97.31 90 LEU A CA 1
ATOM 695 C C . LEU A 1 90 ? -8.012 -4.545 9.050 1.00 97.31 90 LEU A C 1
ATOM 697 O O . LEU A 1 90 ? -9.020 -4.585 8.351 1.00 97.31 90 LEU A O 1
ATOM 701 N N . PHE A 1 91 ? -6.889 -5.176 8.702 1.00 96.75 91 PHE A N 1
ATOM 702 C CA . PHE A 1 91 ? -6.670 -5.814 7.401 1.00 96.75 91 PHE A CA 1
ATOM 703 C C . PHE A 1 91 ? -6.571 -7.335 7.523 1.00 96.75 91 PHE A C 1
ATOM 705 O O . PHE A 1 91 ? -5.612 -7.960 7.063 1.00 96.75 91 PHE A O 1
ATOM 712 N N . ALA A 1 92 ? -7.583 -7.945 8.143 1.00 95.00 92 ALA A N 1
ATOM 713 C CA . ALA A 1 92 ? -7.712 -9.396 8.176 1.00 95.00 92 ALA A CA 1
ATOM 714 C C . ALA A 1 92 ? -7.755 -9.980 6.753 1.00 95.00 92 ALA A C 1
ATOM 716 O O . ALA A 1 92 ? -8.217 -9.338 5.806 1.00 95.00 92 ALA A O 1
ATOM 717 N N . LYS A 1 93 ? -7.331 -11.241 6.601 1.00 93.50 93 LYS A N 1
ATOM 718 C CA . LYS A 1 93 ? -7.268 -11.912 5.292 1.00 93.50 93 LYS A CA 1
ATOM 719 C C . LYS A 1 93 ? -8.593 -11.830 4.524 1.00 93.50 93 LYS A C 1
ATOM 721 O O . LYS A 1 93 ? -8.566 -11.562 3.333 1.00 93.50 93 LYS A O 1
ATOM 726 N N . ALA A 1 94 ? -9.731 -11.978 5.206 1.00 95.25 94 ALA A N 1
ATOM 727 C CA . ALA A 1 94 ? -11.054 -11.857 4.593 1.00 95.25 94 ALA A CA 1
ATOM 728 C C . ALA A 1 94 ? -11.287 -10.485 3.931 1.00 95.25 94 ALA A C 1
ATOM 730 O O . ALA A 1 94 ? -11.769 -10.444 2.806 1.00 95.25 94 ALA A O 1
ATOM 731 N N . ILE A 1 95 ? -10.870 -9.386 4.573 1.00 96.44 95 ILE A N 1
ATOM 732 C CA . ILE A 1 95 ? -10.972 -8.021 4.025 1.00 96.44 95 ILE A CA 1
ATOM 733 C C . ILE A 1 95 ? -10.102 -7.871 2.771 1.00 96.44 95 ILE A C 1
ATOM 735 O O . ILE A 1 95 ? -10.539 -7.337 1.752 1.00 96.44 95 ILE A O 1
ATOM 739 N N . LEU A 1 96 ? -8.870 -8.387 2.817 1.00 95.44 96 LEU A N 1
ATOM 740 C CA . LEU A 1 96 ? -7.955 -8.376 1.669 1.00 95.44 96 LEU A CA 1
ATOM 741 C C . LEU A 1 96 ? -8.408 -9.325 0.544 1.00 95.44 96 LEU A C 1
ATOM 743 O O . LEU A 1 96 ? -8.068 -9.126 -0.624 1.00 95.44 96 LEU A O 1
ATOM 747 N N . ASP A 1 97 ? -9.161 -10.369 0.878 1.00 94.88 97 ASP A N 1
ATOM 748 C CA . ASP A 1 97 ? -9.751 -11.311 -0.070 1.00 94.88 97 ASP A CA 1
ATOM 749 C C . ASP A 1 97 ? -10.979 -10.763 -0.776 1.00 94.88 97 ASP A C 1
ATOM 751 O O . ASP A 1 97 ? -11.112 -10.977 -1.979 1.00 94.88 97 ASP A O 1
ATOM 755 N N . SER A 1 98 ? -11.810 -9.998 -0.076 1.00 95.56 98 SER A N 1
ATOM 756 C CA . SER A 1 98 ? -12.984 -9.344 -0.653 1.00 95.56 98 SER A CA 1
ATOM 757 C C . SER A 1 98 ? -12.680 -8.008 -1.335 1.00 95.56 98 SER A C 1
ATOM 759 O O . SER A 1 98 ? -13.576 -7.415 -1.933 1.00 95.56 98 SER A O 1
ATOM 761 N N . SER A 1 99 ? -11.453 -7.489 -1.228 1.00 96.31 99 SER A N 1
ATOM 762 C CA . SER A 1 99 ? -11.106 -6.182 -1.787 1.00 96.31 99 SER A CA 1
ATOM 763 C C . SER A 1 99 ? -11.188 -6.175 -3.316 1.00 96.31 99 SER A C 1
ATOM 765 O O . SER A 1 99 ? -10.515 -6.945 -3.999 1.00 96.31 99 SER A O 1
ATOM 767 N N . THR A 1 100 ? -11.950 -5.229 -3.863 1.00 95.56 100 THR A N 1
ATOM 768 C CA . THR A 1 100 ? -12.027 -4.955 -5.307 1.00 95.56 100 THR A CA 1
ATOM 769 C C . THR A 1 100 ? -10.934 -3.996 -5.784 1.00 95.56 100 THR A C 1
ATOM 771 O O . THR A 1 100 ? -10.853 -3.664 -6.968 1.00 95.56 100 THR A O 1
ATOM 774 N N . LYS A 1 101 ? -10.067 -3.533 -4.874 1.00 95.94 101 LYS A N 1
ATOM 775 C CA . LYS A 1 101 ? -9.022 -2.564 -5.182 1.00 95.94 101 LYS A CA 1
ATOM 776 C C . LYS A 1 101 ? -7.941 -3.222 -6.041 1.00 95.94 101 LYS A C 1
ATOM 778 O O . LYS A 1 101 ? -7.245 -4.131 -5.588 1.00 95.94 101 LYS A O 1
ATOM 783 N N . ALA A 1 102 ? -7.767 -2.735 -7.271 1.00 96.31 102 ALA A N 1
ATOM 784 C CA . ALA A 1 102 ? -6.862 -3.327 -8.262 1.00 96.31 102 ALA A CA 1
ATOM 785 C C . ALA A 1 102 ? -5.427 -3.533 -7.739 1.00 96.31 1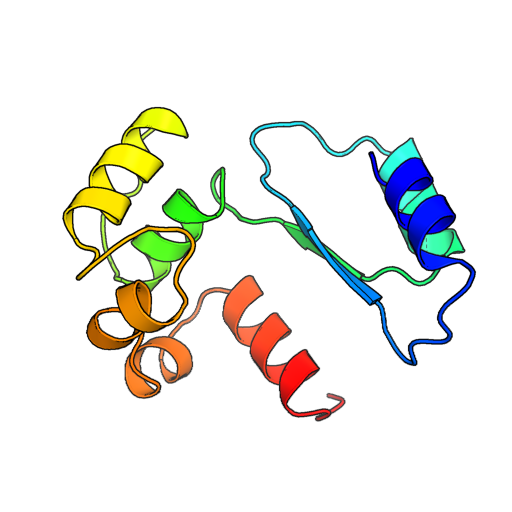02 ALA A C 1
ATOM 787 O O . ALA A 1 102 ? -4.798 -4.550 -8.022 1.00 96.31 102 ALA A O 1
ATOM 788 N N . GLN A 1 103 ? -4.926 -2.601 -6.927 1.00 96.31 103 GLN A N 1
ATOM 789 C CA . GLN A 1 103 ? -3.612 -2.667 -6.289 1.00 96.31 103 GLN A CA 1
ATOM 790 C C . GLN A 1 103 ? -3.492 -3.860 -5.334 1.00 96.31 103 GLN A C 1
ATOM 792 O O . GLN A 1 103 ? -2.480 -4.555 -5.360 1.00 96.31 103 GLN A O 1
ATOM 797 N N . ILE A 1 104 ? -4.522 -4.124 -4.521 1.00 96.12 104 ILE A N 1
ATOM 798 C CA . ILE A 1 104 ? -4.544 -5.254 -3.582 1.00 96.12 104 ILE A CA 1
ATOM 799 C C . ILE A 1 104 ? -4.610 -6.571 -4.348 1.00 96.12 104 ILE A C 1
ATOM 801 O O . ILE A 1 104 ? -3.813 -7.470 -4.083 1.00 96.12 104 ILE A O 1
ATOM 805 N N . ILE A 1 105 ? -5.494 -6.664 -5.346 1.00 95.94 105 ILE A N 1
ATOM 806 C CA . ILE A 1 105 ? -5.592 -7.838 -6.225 1.00 95.94 105 ILE A CA 1
ATOM 807 C C . ILE A 1 105 ? -4.230 -8.124 -6.874 1.00 95.94 105 ILE A C 1
ATOM 809 O O . ILE A 1 105 ? -3.746 -9.258 -6.836 1.00 95.94 105 ILE A O 1
ATOM 813 N N . ARG A 1 106 ? -3.571 -7.088 -7.409 1.00 94.81 106 ARG A N 1
ATOM 814 C CA . ARG A 1 106 ? -2.276 -7.238 -8.073 1.00 94.81 106 ARG A CA 1
ATOM 815 C C . ARG A 1 106 ? -1.164 -7.650 -7.110 1.00 94.81 106 ARG A C 1
ATOM 817 O O . ARG A 1 106 ? -0.431 -8.587 -7.415 1.00 94.81 106 ARG A O 1
ATOM 824 N N . LEU A 1 107 ? -1.058 -7.000 -5.948 1.00 93.06 107 LEU A N 1
ATOM 825 C CA . LEU A 1 107 ? -0.075 -7.351 -4.917 1.00 93.06 107 LEU A CA 1
ATOM 826 C C . LEU A 1 107 ? -0.246 -8.794 -4.441 1.00 93.06 107 LEU A C 1
ATOM 828 O O . LEU A 1 107 ? 0.745 -9.503 -4.293 1.00 93.06 107 LEU A O 1
ATOM 832 N N . LYS A 1 108 ? -1.484 -9.262 -4.262 1.00 93.19 108 LYS A N 1
ATOM 833 C CA . LYS A 1 108 ? -1.743 -10.656 -3.883 1.00 93.19 108 LYS A CA 1
ATOM 834 C C . LYS A 1 108 ? -1.249 -11.640 -4.936 1.00 93.19 108 LYS A C 1
ATOM 836 O O . LYS A 1 108 ? -0.555 -12.579 -4.566 1.00 93.19 108 LYS A O 1
ATOM 841 N N . GLY A 1 109 ? -1.538 -11.397 -6.216 1.00 92.62 109 GLY A N 1
ATOM 842 C CA . GLY A 1 109 ? -1.039 -12.242 -7.309 1.00 92.62 109 GLY A CA 1
ATOM 843 C C . GLY A 1 109 ? 0.492 -12.258 -7.404 1.00 92.62 109 GLY A C 1
ATOM 844 O O . GLY A 1 109 ? 1.099 -13.293 -7.673 1.00 92.62 109 GLY A O 1
ATOM 845 N N . LEU A 1 110 ? 1.134 -11.119 -7.123 1.00 90.31 110 LEU A N 1
ATOM 846 C CA . LEU A 1 110 ? 2.593 -11.025 -7.060 1.00 90.31 110 LEU A CA 1
ATOM 847 C C . LEU A 1 110 ? 3.175 -11.833 -5.894 1.00 90.31 110 LEU A C 1
ATOM 849 O O . LEU A 1 110 ? 4.168 -12.529 -6.085 1.00 90.31 110 LEU A O 1
ATOM 853 N N . LEU A 1 111 ? 2.559 -11.763 -4.711 1.00 88.12 111 LEU A N 1
ATOM 854 C CA . LEU A 1 111 ? 3.024 -12.455 -3.504 1.00 88.12 111 LEU A CA 1
ATOM 855 C C . LEU A 1 111 ? 2.742 -13.960 -3.521 1.00 88.12 111 LEU A C 1
ATOM 857 O O . LEU A 1 111 ? 3.485 -14.727 -2.916 1.00 88.12 111 LEU A O 1
ATOM 861 N N . SER A 1 112 ? 1.688 -14.397 -4.208 1.00 86.12 112 SER A N 1
ATOM 862 C CA . SER A 1 112 ? 1.349 -15.816 -4.329 1.00 86.12 112 SER A CA 1
ATOM 863 C C . SER A 1 112 ? 2.182 -16.550 -5.385 1.00 86.12 112 SER A C 1
ATOM 865 O O . SER A 1 112 ? 1.958 -17.740 -5.608 1.00 86.12 112 SER A O 1
ATOM 867 N N . ASN A 1 113 ? 3.111 -15.858 -6.067 1.00 69.88 113 ASN A N 1
ATOM 868 C CA . ASN A 1 113 ? 3.853 -16.349 -7.238 1.00 69.88 113 ASN A CA 1
ATOM 869 C C . ASN A 1 113 ? 2.950 -16.968 -8.323 1.00 69.88 113 ASN A C 1
ATOM 871 O O . ASN A 1 113 ? 3.413 -17.709 -9.189 1.00 69.88 113 ASN A O 1
ATOM 875 N N . SER A 1 114 ? 1.654 -16.652 -8.297 1.00 58.84 114 SER A N 1
ATOM 876 C CA . SER A 1 114 ? 0.672 -17.150 -9.250 1.00 58.84 114 SER A CA 1
ATOM 877 C C . SER A 1 114 ? 0.701 -16.209 -10.442 1.00 58.84 114 SER A C 1
ATOM 879 O O . SER A 1 114 ? 0.159 -15.107 -10.402 1.00 58.84 114 SER A O 1
ATOM 881 N N . VAL A 1 115 ? 1.406 -16.606 -11.494 1.00 48.59 115 VAL A N 1
ATOM 882 C CA . VAL A 1 115 ? 1.343 -15.893 -12.769 1.00 48.59 115 VAL A CA 1
ATOM 883 C C . VAL A 1 115 ? -0.013 -16.211 -13.391 1.00 48.59 115 VAL A C 1
ATOM 885 O O . VAL A 1 115 ? -0.281 -17.366 -13.704 1.00 48.59 115 VAL A O 1
ATOM 888 N N . SER A 1 116 ? -0.878 -15.201 -13.489 1.00 41.59 116 SER A N 1
ATOM 889 C CA . SER A 1 116 ? -1.991 -15.190 -14.447 1.00 41.59 116 SER A CA 1
ATOM 890 C C . SER A 1 116 ? -1.492 -14.579 -15.745 1.00 41.59 116 SER A C 1
ATOM 892 O O . SER A 1 116 ? -0.824 -13.520 -15.640 1.00 41.59 116 SER A O 1
#

pLDDT: mean 89.26, std 10.62, range [41.59, 98.12]

Foldseek 3Di:
DQVVVCVVCVVPDDPAAEDEDFPLDPCDPVSVVSCVVVRYHYHYQPPGGVLQSLCVLLVHDRDPDPVVSCVVRVVQFPDDPVDPNSCCVRCPPVSLVPGPRPSSVVVVCVVVVPDD

Sequence (116 aa):
MIRYIVRTNCHVSYDRTVLLLDTDIPITTRDRKAAKKQKLELIEATPRCLEGMLLEVLGQPTPATTKACKSVLHAQLSGPETSKQSYAPLFAKAILDSSTKAQIIRLKGLLSNSVS

Secondary structure (DSSP, 8-state):
-HHHHHHHSTTS--S-EEEEEESSS---HHHHHHHHHTTEEEEEESSSSHHHHHHHHTTPPPPSSHHHHHHHHHTT-SS-TT-GGGGTTTS-HHHHHH---HHHHHHHHHHTT---